Protein AF-A0A6G1X5W9-F1 (afdb_monomer_lite)

pLDDT: mean 88.45, std 8.63, range [54.12, 96.0]

Radius of gyration: 13.19 Å; chains: 1; bounding box: 33×19×36 Å

Sequence (81 aa):
MTNQQFQEAINSVHDAERAVLDAQGNTDPEHYQQAQQHLFRAQKLLNELEHNHHSGNEEETRQLQHARELLKHLLEAQNSI

Organism: NCBI:txid1229268

Structure (mmCIF, N/CA/C/O backbone):
data_AF-A0A6G1X5W9-F1
#
_entry.id   AF-A0A6G1X5W9-F1
#
loop_
_atom_site.group_PDB
_atom_site.id
_atom_site.type_symbol
_atom_site.label_atom_id
_atom_site.label_alt_id
_atom_site.label_comp_id
_atom_site.label_asym_id
_atom_site.label_entity_id
_atom_site.label_seq_id
_atom_site.pdbx_PDB_ins_code
_atom_site.Cartn_x
_atom_site.Cartn_y
_atom_site.Cartn_z
_atom_site.occupancy
_atom_site.B_iso_or_equiv
_atom_site.auth_seq_id
_atom_site.auth_comp_id
_atom_site.auth_asym_id
_atom_site.auth_atom_id
_atom_site.pdbx_PDB_model_num
ATOM 1 N N . MET A 1 1 ? -16.324 7.121 11.431 1.00 54.12 1 MET A N 1
ATOM 2 C CA . MET A 1 1 ? -15.608 6.706 10.206 1.00 54.12 1 MET A CA 1
ATOM 3 C C . MET A 1 1 ? -16.246 5.449 9.687 1.00 54.12 1 MET A C 1
ATOM 5 O O . MET A 1 1 ? -16.607 4.596 10.488 1.00 54.12 1 MET A O 1
ATOM 9 N N . THR A 1 2 ? -16.488 5.383 8.387 1.00 61.44 2 THR A N 1
ATOM 10 C CA . THR A 1 2 ? -17.161 4.251 7.751 1.00 61.44 2 THR A CA 1
ATOM 11 C C . THR A 1 2 ? -16.139 3.171 7.411 1.00 61.44 2 THR A C 1
ATOM 13 O O . THR A 1 2 ? -15.056 3.479 6.923 1.00 61.44 2 THR A O 1
ATOM 16 N N . ASN A 1 3 ? -16.519 1.909 7.618 1.00 74.31 3 ASN A N 1
ATOM 17 C CA . ASN A 1 3 ? -15.796 0.695 7.205 1.00 74.31 3 ASN A CA 1
ATOM 18 C C . ASN A 1 3 ? -15.215 0.804 5.769 1.00 74.31 3 ASN A C 1
ATOM 20 O O . ASN A 1 3 ? -14.129 0.324 5.475 1.00 74.31 3 ASN A O 1
ATOM 24 N N . GLN A 1 4 ? -15.871 1.576 4.899 1.00 83.19 4 GLN A N 1
ATOM 25 C CA . GLN A 1 4 ? -15.399 1.899 3.554 1.00 83.19 4 GLN A CA 1
ATOM 26 C C . GLN A 1 4 ? -13.985 2.511 3.488 1.00 83.19 4 GLN A C 1
ATOM 28 O O . GLN A 1 4 ? -13.219 2.117 2.618 1.00 83.19 4 GLN A O 1
ATOM 33 N N . GLN A 1 5 ? -13.614 3.438 4.383 1.00 85.31 5 GLN A N 1
ATOM 34 C CA . GLN A 1 5 ? -12.270 4.046 4.371 1.00 85.31 5 GLN A CA 1
ATOM 35 C C . GLN A 1 5 ? -11.195 3.045 4.807 1.00 85.31 5 GLN A C 1
ATOM 37 O O . GLN A 1 5 ? -10.093 3.037 4.266 1.00 85.31 5 GLN A O 1
ATOM 42 N N . PHE A 1 6 ? -11.536 2.184 5.770 1.00 88.56 6 PHE A N 1
ATOM 43 C CA . PHE A 1 6 ? -10.674 1.091 6.205 1.00 88.56 6 PHE A CA 1
ATOM 44 C C . PHE A 1 6 ? -10.425 0.119 5.048 1.00 88.56 6 PHE A C 1
ATOM 46 O O . PHE A 1 6 ? -9.279 -0.101 4.661 1.00 88.56 6 PHE A O 1
ATOM 53 N N . GLN A 1 7 ? -11.496 -0.374 4.423 1.00 91.25 7 GLN A N 1
ATOM 54 C CA . GLN A 1 7 ? -11.392 -1.291 3.293 1.00 91.25 7 GLN A CA 1
ATOM 55 C C . GLN A 1 7 ? -10.640 -0.669 2.109 1.00 91.25 7 GLN A C 1
ATOM 57 O O . GLN A 1 7 ? -9.863 -1.358 1.452 1.00 91.25 7 GLN A O 1
ATOM 62 N N . GLU A 1 8 ? -10.836 0.624 1.837 1.00 92.00 8 GLU A N 1
ATOM 63 C CA . GLU A 1 8 ? -10.107 1.323 0.777 1.00 92.00 8 GLU A CA 1
ATOM 64 C C . GLU A 1 8 ? -8.598 1.356 1.047 1.00 92.00 8 GLU A C 1
ATOM 66 O O . GLU A 1 8 ? -7.814 1.082 0.138 1.00 92.00 8 GLU A O 1
ATOM 71 N N . ALA A 1 9 ? -8.178 1.632 2.284 1.00 92.38 9 ALA A N 1
ATOM 72 C CA . ALA A 1 9 ? -6.761 1.633 2.631 1.00 92.38 9 ALA A CA 1
ATOM 73 C C . ALA A 1 9 ? -6.137 0.238 2.496 1.00 92.38 9 ALA A C 1
ATOM 75 O O . ALA A 1 9 ? -5.066 0.108 1.905 1.00 92.38 9 ALA A O 1
ATOM 76 N N . ILE A 1 10 ? -6.823 -0.804 2.980 1.00 94.00 10 ILE A N 1
ATOM 77 C CA . ILE A 1 10 ? -6.357 -2.193 2.857 1.00 94.00 10 ILE A CA 1
ATOM 78 C C . ILE A 1 10 ? -6.245 -2.599 1.383 1.00 94.00 10 ILE A C 1
ATOM 80 O O . ILE A 1 10 ? -5.209 -3.105 0.955 1.00 94.00 10 ILE A O 1
ATOM 84 N N . ASN A 1 11 ? -7.271 -2.315 0.579 1.00 95.00 11 ASN A N 1
ATOM 85 C CA . ASN A 1 11 ? -7.246 -2.610 -0.853 1.00 95.00 11 ASN A CA 1
ATOM 86 C C . ASN A 1 11 ? -6.110 -1.860 -1.560 1.00 95.00 11 ASN A C 1
ATOM 88 O O . ASN A 1 11 ? -5.404 -2.451 -2.371 1.00 95.00 11 ASN A O 1
ATOM 92 N N . SER A 1 12 ? -5.877 -0.592 -1.208 1.00 95.56 12 SER A N 1
ATOM 93 C CA . SER A 1 12 ? -4.797 0.193 -1.805 1.00 95.56 12 SER A CA 1
ATOM 94 C C . SER A 1 12 ? -3.410 -0.387 -1.512 1.00 95.56 12 SER A C 1
ATOM 96 O O . SER A 1 12 ? -2.518 -0.225 -2.343 1.00 95.56 12 SER A O 1
ATOM 98 N N . VAL A 1 13 ? -3.208 -1.044 -0.365 1.00 96.00 13 VAL A N 1
ATOM 99 C CA . VAL A 1 13 ? -1.946 -1.737 -0.048 1.00 96.00 13 VAL A CA 1
ATOM 100 C C . VAL A 1 13 ? -1.776 -2.983 -0.917 1.00 96.00 13 VAL A C 1
ATOM 102 O O . VAL A 1 13 ? -0.690 -3.203 -1.445 1.00 96.00 13 VAL A O 1
ATOM 105 N N . HIS A 1 14 ? -2.840 -3.758 -1.139 1.00 95.50 14 HIS A N 1
ATOM 106 C CA . HIS A 1 14 ? -2.795 -4.905 -2.053 1.00 95.50 14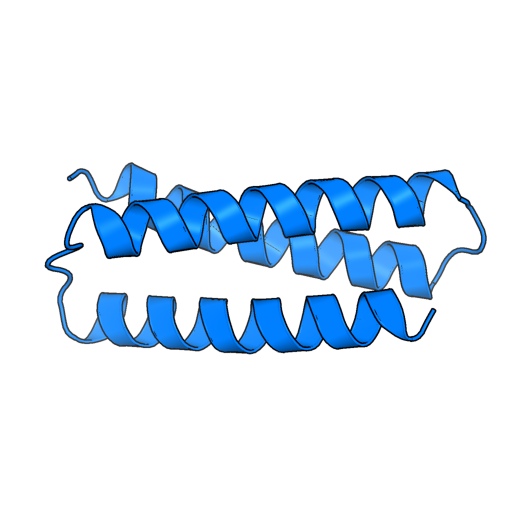 HIS A CA 1
ATOM 107 C C . HIS A 1 14 ? -2.582 -4.496 -3.516 1.00 95.50 14 HIS A C 1
ATOM 109 O O . HIS A 1 14 ? -1.880 -5.182 -4.257 1.00 95.50 14 HIS A O 1
ATOM 115 N N . ASP A 1 15 ? -3.149 -3.367 -3.940 1.00 96.00 15 ASP A N 1
ATOM 116 C CA . ASP A 1 15 ? -2.885 -2.821 -5.272 1.00 96.00 15 ASP A CA 1
ATOM 117 C C . ASP A 1 15 ? -1.413 -2.402 -5.415 1.00 96.00 15 ASP A C 1
ATOM 119 O O . ASP A 1 15 ? -0.798 -2.646 -6.452 1.00 96.00 15 ASP A O 1
ATOM 123 N N . ALA A 1 16 ? -0.824 -1.825 -4.361 1.00 95.88 16 ALA A N 1
ATOM 124 C CA . ALA A 1 16 ? 0.598 -1.494 -4.333 1.00 95.88 16 ALA A CA 1
ATOM 125 C C . ALA A 1 16 ? 1.489 -2.741 -4.378 1.00 95.88 16 ALA A C 1
ATOM 127 O O . ALA A 1 16 ? 2.464 -2.759 -5.121 1.00 95.88 16 ALA A O 1
ATOM 128 N N . GLU A 1 17 ? 1.132 -3.794 -3.643 1.00 95.50 17 GLU A N 1
ATOM 129 C CA . GLU A 1 17 ? 1.829 -5.084 -3.679 1.00 95.50 17 GLU A CA 1
ATOM 130 C C . GLU A 1 17 ? 1.879 -5.654 -5.099 1.00 95.50 17 GLU A C 1
ATOM 132 O O . GLU A 1 17 ? 2.953 -5.990 -5.597 1.00 95.50 17 GLU A O 1
ATOM 137 N N . ARG A 1 18 ? 0.729 -5.702 -5.781 1.00 94.44 18 ARG A N 1
ATOM 138 C CA . ARG A 1 18 ? 0.646 -6.185 -7.166 1.00 94.44 18 ARG A CA 1
ATOM 139 C C . ARG A 1 18 ? 1.503 -5.352 -8.109 1.00 94.44 18 ARG A C 1
ATOM 141 O O . ARG A 1 18 ? 2.283 -5.915 -8.865 1.00 94.44 18 ARG A O 1
ATOM 148 N N . ALA A 1 19 ? 1.405 -4.027 -8.020 1.00 93.56 19 ALA A N 1
ATOM 149 C CA . ALA A 1 19 ? 2.167 -3.140 -8.888 1.00 93.56 19 ALA A CA 1
ATOM 150 C C . ALA A 1 19 ? 3.689 -3.280 -8.683 1.00 93.56 19 ALA A C 1
ATOM 152 O O . ALA A 1 19 ? 4.434 -3.256 -9.659 1.00 93.56 19 ALA A O 1
ATOM 153 N N . VAL A 1 20 ? 4.158 -3.470 -7.443 1.00 92.38 20 VAL A N 1
ATOM 154 C CA . VAL A 1 20 ? 5.582 -3.722 -7.151 1.00 92.38 20 VAL A CA 1
ATOM 155 C C . VAL A 1 20 ? 6.036 -5.067 -7.719 1.00 92.38 20 VAL A C 1
ATOM 157 O O . VAL A 1 20 ? 7.103 -5.138 -8.323 1.00 92.38 20 VAL A O 1
ATOM 160 N N . LEU A 1 21 ? 5.236 -6.128 -7.572 1.00 91.81 21 LEU A N 1
ATOM 161 C CA . LEU A 1 21 ? 5.552 -7.440 -8.149 1.00 91.81 21 LEU A CA 1
ATOM 162 C C . LEU A 1 21 ? 5.620 -7.384 -9.681 1.00 91.81 21 LEU A C 1
ATOM 164 O O . LEU A 1 21 ? 6.549 -7.931 -10.278 1.00 91.81 21 LEU A O 1
ATOM 168 N N . ASP A 1 22 ? 4.683 -6.675 -10.309 1.00 90.56 22 ASP A N 1
ATOM 169 C CA . ASP A 1 22 ? 4.684 -6.458 -11.754 1.00 90.56 22 ASP A CA 1
ATOM 170 C C . ASP A 1 22 ? 5.919 -5.651 -12.189 1.00 90.56 22 ASP A C 1
ATOM 172 O O . ASP A 1 22 ? 6.555 -5.992 -13.185 1.00 90.56 22 ASP A O 1
ATOM 176 N N . ALA A 1 23 ? 6.319 -4.629 -11.426 1.00 89.50 23 ALA A N 1
ATOM 177 C CA . ALA A 1 23 ? 7.522 -3.843 -11.702 1.00 89.50 23 ALA A CA 1
ATOM 178 C C . ALA A 1 23 ? 8.822 -4.646 -11.524 1.00 89.50 23 ALA A C 1
ATOM 180 O O . ALA A 1 23 ? 9.772 -4.436 -12.266 1.00 89.50 23 ALA A O 1
ATOM 181 N N . GLN A 1 24 ? 8.882 -5.598 -10.589 1.00 85.88 24 GLN A N 1
ATOM 182 C CA . GLN A 1 24 ? 10.049 -6.478 -10.428 1.00 85.88 24 GLN A CA 1
ATOM 183 C C . GLN A 1 24 ? 10.222 -7.450 -11.601 1.00 85.88 24 GLN A C 1
ATOM 185 O O . GLN A 1 24 ? 11.346 -7.821 -11.943 1.00 85.88 24 GLN A O 1
ATOM 190 N N . GLY A 1 25 ? 9.113 -7.884 -12.204 1.00 84.69 25 GLY A N 1
ATOM 191 C CA . GLY A 1 25 ? 9.112 -8.806 -13.339 1.00 84.69 25 GLY A CA 1
ATOM 192 C C . GLY A 1 25 ? 9.319 -8.140 -14.702 1.00 84.69 25 GLY A C 1
ATOM 193 O O . GLY A 1 25 ? 9.552 -8.851 -15.680 1.00 84.69 25 GLY A O 1
ATOM 194 N N . ASN A 1 26 ? 9.241 -6.807 -14.783 1.00 78.94 26 ASN A N 1
ATOM 195 C CA . ASN A 1 26 ? 9.261 -6.060 -16.038 1.00 78.94 26 ASN A CA 1
ATOM 196 C C . ASN A 1 26 ? 10.298 -4.931 -16.012 1.00 78.94 26 ASN A C 1
ATOM 198 O O . ASN A 1 26 ? 10.391 -4.168 -15.064 1.00 78.94 26 ASN A O 1
ATOM 202 N N . THR A 1 27 ? 11.042 -4.760 -17.103 1.00 78.62 27 THR A N 1
ATOM 203 C CA . THR A 1 27 ? 12.024 -3.671 -17.252 1.00 78.62 27 THR A CA 1
ATOM 204 C C . THR A 1 27 ? 11.416 -2.362 -17.762 1.00 78.62 27 THR A C 1
ATOM 206 O O . THR A 1 27 ? 12.154 -1.418 -18.050 1.00 78.62 27 THR A O 1
ATOM 209 N N . ASP A 1 28 ? 10.088 -2.298 -17.900 1.00 87.69 28 ASP A N 1
ATOM 210 C CA . ASP A 1 28 ? 9.390 -1.106 -18.374 1.00 87.69 28 ASP A CA 1
ATOM 211 C C . ASP A 1 28 ? 9.326 -0.029 -17.270 1.00 87.69 28 ASP A C 1
ATOM 213 O O . ASP A 1 28 ? 8.766 -0.280 -16.194 1.00 87.69 28 ASP A O 1
ATOM 217 N N . PRO A 1 29 ? 9.854 1.185 -17.518 1.00 86.00 29 PRO A N 1
ATOM 218 C CA . PRO A 1 29 ? 9.753 2.304 -16.587 1.00 86.00 29 PRO A CA 1
ATOM 219 C C . PRO A 1 29 ? 8.316 2.666 -16.182 1.00 86.00 29 PRO A C 1
ATOM 221 O O . PRO A 1 29 ? 8.120 3.212 -15.094 1.00 86.00 29 PRO A O 1
ATOM 224 N N . GLU A 1 30 ? 7.312 2.377 -17.018 1.00 90.88 30 GLU A N 1
ATOM 225 C CA . GLU A 1 30 ? 5.907 2.654 -16.702 1.00 90.88 30 GLU A CA 1
ATOM 226 C C . GLU A 1 30 ? 5.421 1.831 -15.501 1.00 90.88 30 GLU A C 1
ATOM 228 O O . GLU A 1 30 ? 4.751 2.371 -14.617 1.00 90.88 30 GLU A O 1
ATOM 233 N N . HIS A 1 31 ? 5.832 0.563 -15.395 1.00 89.31 31 HIS A N 1
ATOM 234 C CA . HIS A 1 31 ? 5.476 -0.288 -14.257 1.00 89.31 31 HIS A CA 1
ATOM 235 C C . HIS A 1 31 ? 6.117 0.201 -12.956 1.00 89.31 31 HIS A C 1
ATOM 237 O O . HIS A 1 31 ? 5.456 0.234 -11.917 1.00 89.31 31 HIS A O 1
ATOM 243 N N . TYR A 1 32 ? 7.368 0.669 -13.013 1.00 88.25 32 TYR A N 1
ATOM 244 C CA . TYR A 1 32 ? 8.038 1.262 -11.854 1.00 88.25 32 TYR A CA 1
ATOM 245 C C . TYR A 1 32 ? 7.314 2.530 -11.370 1.00 88.25 32 TYR A C 1
ATOM 247 O O . TYR A 1 32 ? 7.061 2.695 -10.174 1.00 88.25 32 TYR A O 1
ATOM 255 N N . GLN A 1 33 ? 6.931 3.421 -12.292 1.00 91.25 33 GLN A N 1
ATOM 256 C CA . GLN A 1 33 ? 6.177 4.629 -11.942 1.00 91.25 33 GLN A CA 1
ATOM 257 C C . GLN A 1 33 ? 4.793 4.299 -11.382 1.00 91.25 33 GLN A C 1
ATOM 259 O O . GLN A 1 33 ? 4.359 4.916 -10.407 1.00 91.25 33 GLN A O 1
ATOM 264 N N . GLN A 1 34 ? 4.108 3.315 -11.963 1.00 92.81 34 GLN A N 1
ATOM 265 C CA . GLN A 1 34 ? 2.812 2.858 -11.480 1.00 92.81 34 GLN A CA 1
ATOM 266 C C . GLN A 1 34 ? 2.918 2.309 -10.049 1.00 92.81 34 GLN A C 1
ATOM 268 O O . GLN A 1 34 ? 2.145 2.720 -9.180 1.00 92.81 34 GLN A O 1
ATOM 273 N N . ALA A 1 35 ? 3.909 1.459 -9.767 1.00 93.31 35 ALA A N 1
ATOM 274 C CA . ALA A 1 35 ? 4.176 0.954 -8.421 1.00 93.31 35 ALA A CA 1
ATOM 275 C C . ALA A 1 35 ? 4.388 2.094 -7.415 1.00 93.31 35 ALA A C 1
ATOM 277 O O . ALA A 1 35 ? 3.750 2.120 -6.360 1.00 93.31 35 ALA A O 1
ATOM 278 N N . GLN A 1 36 ? 5.184 3.105 -7.775 1.00 93.25 36 GLN A N 1
ATOM 279 C CA . GLN A 1 36 ? 5.415 4.274 -6.924 1.00 93.25 36 GLN A CA 1
ATOM 280 C C . GLN A 1 36 ? 4.123 5.052 -6.615 1.00 93.25 36 GLN A C 1
ATOM 282 O O . GLN A 1 36 ? 3.912 5.478 -5.475 1.00 93.25 36 GLN A O 1
ATOM 287 N N . GLN A 1 37 ? 3.230 5.211 -7.596 1.00 95.25 37 GLN A N 1
ATOM 288 C CA . GLN A 1 37 ? 1.939 5.877 -7.393 1.00 95.25 37 GLN A CA 1
ATOM 289 C C . GLN A 1 37 ? 1.034 5.096 -6.434 1.00 95.25 37 GLN A C 1
ATOM 291 O O . GLN A 1 37 ? 0.432 5.692 -5.534 1.00 95.25 37 GLN A O 1
ATOM 296 N N . HIS A 1 38 ? 0.956 3.770 -6.586 1.00 96.00 38 HIS A N 1
ATOM 297 C CA . HIS A 1 38 ? 0.166 2.931 -5.685 1.00 96.00 38 HIS A CA 1
ATOM 298 C C . HIS A 1 38 ? 0.727 2.937 -4.258 1.00 96.00 38 HIS A C 1
ATOM 300 O O . HIS A 1 38 ? -0.047 3.080 -3.311 1.00 96.00 38 HIS A O 1
ATOM 306 N N . LEU A 1 39 ? 2.054 2.875 -4.096 1.00 95.69 39 LEU A N 1
ATOM 307 C CA . LEU A 1 39 ? 2.714 2.964 -2.788 1.00 95.69 39 LEU A CA 1
ATOM 308 C C . LEU A 1 39 ? 2.414 4.293 -2.090 1.00 95.69 39 LEU A C 1
ATOM 310 O O . LEU A 1 39 ? 2.042 4.308 -0.915 1.00 95.69 39 LEU A O 1
ATOM 314 N N . PHE A 1 40 ? 2.506 5.411 -2.816 1.00 95.94 40 PHE A N 1
ATOM 315 C CA . PHE A 1 40 ? 2.192 6.728 -2.264 1.00 95.94 40 PHE A CA 1
ATOM 316 C C . PHE A 1 40 ? 0.719 6.841 -1.849 1.00 95.94 40 PHE A C 1
ATOM 318 O O . PHE A 1 40 ? 0.409 7.349 -0.767 1.00 95.94 40 PHE A O 1
ATOM 325 N N . ARG A 1 41 ? -0.201 6.332 -2.679 1.00 95.81 41 ARG A N 1
ATOM 326 C CA . ARG A 1 41 ? -1.633 6.314 -2.357 1.00 95.81 41 ARG A CA 1
ATOM 327 C C . ARG A 1 41 ? -1.916 5.481 -1.107 1.00 95.81 41 ARG A C 1
ATOM 329 O O . ARG A 1 41 ? -2.606 5.967 -0.211 1.00 95.81 41 ARG A O 1
ATOM 336 N N . ALA A 1 42 ? -1.363 4.273 -1.029 1.00 95.19 42 ALA A N 1
ATOM 337 C CA . ALA A 1 42 ? -1.531 3.380 0.112 1.00 95.19 42 ALA A CA 1
ATOM 338 C C . ALA A 1 42 ? -1.011 4.026 1.404 1.00 95.19 42 ALA A C 1
ATOM 340 O O . ALA A 1 42 ? -1.705 4.035 2.421 1.00 95.19 42 ALA A O 1
ATOM 341 N N . GLN A 1 43 ? 0.168 4.654 1.345 1.00 95.44 43 GLN A N 1
ATOM 342 C CA . GLN A 1 43 ? 0.744 5.367 2.483 1.00 95.44 43 GLN A CA 1
ATOM 343 C C . GLN A 1 43 ? -0.148 6.510 2.965 1.00 95.44 43 GLN A C 1
ATOM 345 O O . GLN A 1 43 ? -0.375 6.657 4.166 1.00 95.44 43 GLN A O 1
ATOM 350 N N . LYS A 1 44 ? -0.685 7.303 2.034 1.00 94.88 44 LYS A N 1
ATOM 351 C CA . LYS A 1 44 ? -1.588 8.405 2.365 1.00 94.88 44 LYS A CA 1
ATOM 352 C C . LYS A 1 44 ? -2.846 7.905 3.082 1.00 94.88 44 LYS A C 1
ATOM 354 O O . LYS A 1 44 ? -3.188 8.447 4.128 1.00 94.88 44 LYS A O 1
ATOM 359 N N . LEU A 1 45 ? -3.492 6.862 2.559 1.00 93.31 45 LEU A N 1
ATOM 360 C CA . LEU A 1 45 ? -4.731 6.319 3.128 1.00 93.31 45 LEU A CA 1
ATOM 361 C C . LEU A 1 45 ? -4.5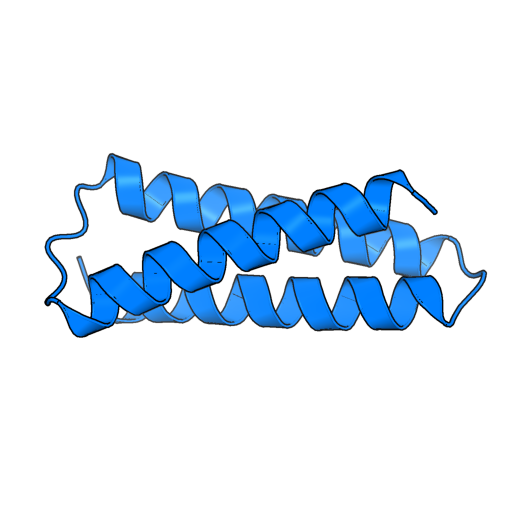23 5.712 4.524 1.00 93.31 45 LEU A C 1
ATOM 363 O O . LEU A 1 45 ? -5.337 5.938 5.418 1.00 93.31 45 LEU A O 1
ATOM 367 N N . LEU A 1 46 ? -3.416 4.996 4.746 1.00 91.75 46 LEU A N 1
ATOM 368 C CA . LEU A 1 46 ? -3.089 4.465 6.075 1.00 91.75 46 LEU A CA 1
ATOM 369 C C . LEU A 1 46 ? -2.817 5.586 7.088 1.00 91.75 46 LEU A C 1
ATOM 371 O O . LEU A 1 46 ? -3.321 5.527 8.209 1.00 91.75 46 LEU A O 1
ATOM 375 N N . ASN A 1 47 ? -2.084 6.629 6.689 1.00 91.19 47 ASN A N 1
ATOM 376 C CA . ASN A 1 47 ? -1.825 7.785 7.551 1.00 91.19 47 ASN A CA 1
ATOM 377 C C . ASN A 1 47 ? -3.117 8.548 7.884 1.00 91.19 47 ASN A C 1
ATOM 379 O O . ASN A 1 47 ? -3.297 9.004 9.013 1.00 91.19 47 ASN A O 1
ATOM 383 N N . GLU A 1 48 ? -4.036 8.676 6.923 1.00 89.94 48 GLU A N 1
ATOM 384 C CA . GLU A 1 48 ? -5.352 9.274 7.156 1.00 89.94 48 GLU A CA 1
ATOM 385 C C . GLU A 1 48 ? -6.173 8.452 8.157 1.00 89.94 48 GLU A C 1
ATOM 387 O O . GLU A 1 48 ? -6.821 9.038 9.021 1.00 89.94 48 GLU A O 1
ATOM 392 N N . LEU A 1 49 ? -6.130 7.116 8.106 1.00 87.25 49 LEU A N 1
ATOM 393 C CA . LEU A 1 49 ? -6.818 6.269 9.089 1.00 87.25 49 LEU A CA 1
ATOM 394 C C . LEU A 1 49 ? -6.264 6.433 10.506 1.00 87.25 49 LEU A C 1
ATOM 396 O O . LEU A 1 49 ? -7.035 6.457 11.468 1.00 87.25 49 LEU A O 1
ATOM 400 N N . GLU A 1 50 ? -4.948 6.580 10.644 1.00 83.06 50 GLU A N 1
ATOM 401 C CA . GLU A 1 50 ? -4.328 6.845 11.942 1.00 83.06 50 GLU A CA 1
ATOM 402 C C . GLU A 1 50 ? -4.683 8.221 12.490 1.00 83.06 50 GLU A C 1
ATOM 404 O O . GLU A 1 50 ? -5.082 8.342 13.647 1.00 83.06 50 GLU A O 1
ATOM 409 N N . HIS A 1 51 ? -4.555 9.261 11.661 1.00 83.56 51 HIS A N 1
ATOM 410 C CA . HIS A 1 51 ? -4.797 10.639 12.083 1.00 83.56 51 HIS A CA 1
ATOM 411 C C . HIS A 1 51 ? -6.255 10.863 12.485 1.00 83.56 51 HIS A C 1
ATOM 413 O O . HIS A 1 51 ? -6.566 11.645 13.379 1.00 83.56 51 HIS A O 1
ATOM 419 N N . ASN A 1 52 ? -7.156 10.125 11.847 1.00 82.38 52 ASN A N 1
ATOM 420 C CA . ASN A 1 52 ? -8.572 10.148 12.141 1.00 82.38 52 ASN A CA 1
ATOM 421 C C . ASN A 1 52 ? -8.944 9.258 13.353 1.00 82.38 52 ASN A C 1
ATOM 423 O O . ASN A 1 52 ? -10.116 9.127 13.677 1.00 82.38 52 ASN A O 1
ATOM 427 N N . HIS A 1 53 ? -7.987 8.685 14.092 1.00 66.69 53 HIS A N 1
ATOM 428 C CA . HIS A 1 53 ? -8.269 7.834 15.256 1.00 66.69 53 HIS A CA 1
ATOM 429 C C . HIS A 1 53 ? -9.263 6.709 14.926 1.00 66.69 53 HIS A C 1
ATOM 431 O O . HIS A 1 53 ? -10.301 6.565 15.586 1.00 66.69 53 HIS A O 1
ATOM 437 N N . HIS A 1 54 ? -8.963 5.911 13.892 1.00 67.88 54 HIS A N 1
ATOM 438 C CA . HIS A 1 54 ? -9.730 4.702 13.603 1.00 67.88 54 HIS A CA 1
ATOM 439 C C . HIS A 1 54 ? -9.880 3.859 14.882 1.00 67.88 54 HIS A C 1
ATOM 441 O O . HIS A 1 54 ? -8.937 3.235 15.361 1.00 67.88 54 HIS A O 1
ATOM 447 N N . SER A 1 55 ? -11.083 3.882 15.454 1.00 65.44 55 SER A N 1
ATOM 448 C CA . SER A 1 55 ? -11.454 3.126 16.650 1.00 65.44 55 SER A CA 1
ATOM 449 C C . SER A 1 55 ? -11.992 1.771 16.207 1.00 65.44 55 SER A C 1
ATOM 451 O O . SER A 1 55 ? -13.168 1.465 16.400 1.00 65.44 55 SER A O 1
ATOM 453 N N . GLY A 1 56 ? -11.146 1.031 15.491 1.00 72.94 56 GLY A N 1
ATOM 454 C CA . GLY A 1 56 ? -11.463 -0.302 15.006 1.00 72.94 56 GLY A CA 1
ATOM 455 C C . GLY A 1 56 ? -1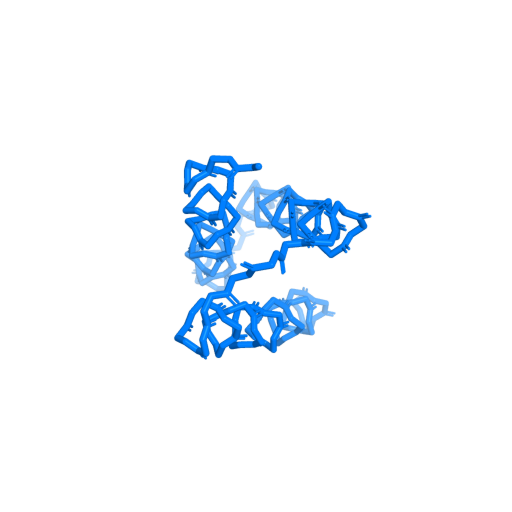1.481 -1.320 16.137 1.00 72.94 56 GLY A C 1
ATOM 456 O O . GLY A 1 56 ? -10.925 -1.100 17.215 1.00 72.94 56 GLY A O 1
ATOM 457 N N . ASN A 1 57 ? -12.111 -2.460 15.890 1.00 85.75 57 ASN A N 1
ATOM 458 C CA . ASN A 1 57 ? -11.986 -3.614 16.774 1.00 85.75 57 ASN A CA 1
ATOM 459 C C . ASN A 1 57 ? -10.553 -4.207 16.719 1.00 85.75 57 ASN A C 1
ATOM 461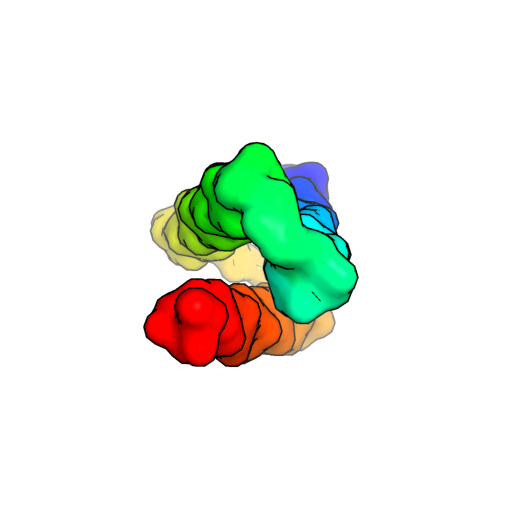 O O . ASN A 1 57 ? -9.686 -3.767 15.957 1.00 85.75 57 ASN A O 1
ATOM 465 N N . GLU A 1 58 ? -10.274 -5.217 17.546 1.00 86.56 58 GLU A N 1
ATOM 466 C CA . GLU A 1 58 ? -8.951 -5.862 17.597 1.00 86.56 58 GLU A CA 1
ATOM 467 C C . GLU A 1 58 ? -8.519 -6.498 16.265 1.00 86.56 58 GLU A C 1
ATOM 469 O O . GLU A 1 58 ? -7.323 -6.638 16.006 1.00 86.56 58 GLU A O 1
ATOM 474 N N . GLU A 1 59 ? -9.472 -6.915 15.432 1.00 87.31 59 GLU A N 1
ATOM 475 C CA . GLU A 1 59 ? -9.202 -7.498 14.118 1.00 87.31 59 GLU A CA 1
ATOM 476 C C . GLU A 1 59 ? -8.809 -6.408 13.112 1.00 87.31 59 GLU A C 1
ATOM 478 O O . GLU A 1 59 ? -7.771 -6.515 12.465 1.00 87.31 59 GLU A O 1
ATOM 483 N N . GLU A 1 60 ? -9.557 -5.305 13.055 1.00 87.12 60 GLU A N 1
ATOM 484 C CA . GLU A 1 60 ? -9.229 -4.141 12.219 1.00 87.12 60 GLU A CA 1
ATOM 485 C C . GLU A 1 60 ? -7.874 -3.534 12.613 1.00 87.12 60 GLU A C 1
ATOM 487 O O . GLU A 1 60 ? -7.066 -3.181 11.755 1.00 87.12 60 GLU A O 1
ATOM 492 N N . THR A 1 61 ? -7.570 -3.494 13.914 1.00 87.56 61 THR A N 1
ATOM 493 C CA . THR A 1 61 ? -6.264 -3.044 14.420 1.00 87.56 61 THR A CA 1
ATOM 494 C C . THR A 1 61 ? -5.130 -3.947 13.932 1.00 87.56 61 THR A C 1
ATOM 496 O O . THR A 1 61 ? -4.094 -3.451 13.484 1.00 87.56 61 THR A O 1
ATOM 499 N N . ARG A 1 62 ? -5.319 -5.272 13.980 1.00 90.25 62 ARG A N 1
ATOM 500 C CA . ARG A 1 62 ? -4.336 -6.245 13.479 1.00 90.25 62 ARG A CA 1
ATOM 501 C C . ARG A 1 62 ? -4.131 -6.124 11.974 1.00 90.25 62 ARG A C 1
ATOM 503 O O . ARG A 1 62 ? -2.991 -6.094 11.517 1.00 90.25 62 ARG A O 1
ATOM 510 N N . GLN A 1 63 ? -5.212 -6.010 11.213 1.00 90.69 63 GLN A N 1
ATOM 511 C CA . GLN A 1 63 ? -5.153 -5.838 9.763 1.00 90.69 63 GLN A CA 1
ATOM 512 C C . GLN A 1 63 ? -4.457 -4.531 9.375 1.00 90.69 63 GLN A C 1
ATOM 514 O O . GLN A 1 63 ? -3.629 -4.529 8.466 1.00 90.69 63 GLN A O 1
ATOM 519 N N . LEU A 1 64 ? -4.713 -3.441 10.103 1.00 90.00 64 LEU A N 1
ATOM 520 C CA . LEU A 1 64 ? -4.038 -2.165 9.881 1.00 90.00 64 LEU A CA 1
ATOM 521 C C . LEU A 1 64 ? -2.532 -2.266 10.157 1.00 90.00 64 LEU A C 1
ATOM 523 O O . LEU A 1 64 ? -1.727 -1.773 9.371 1.00 90.00 64 LEU A O 1
ATOM 527 N N . GLN A 1 65 ? -2.136 -2.924 11.249 1.00 91.25 65 GLN A N 1
ATOM 528 C CA . GLN A 1 65 ? -0.722 -3.164 11.556 1.00 91.25 65 GLN A CA 1
ATOM 529 C C . GLN A 1 65 ? -0.045 -4.006 10.471 1.00 91.25 65 GLN A C 1
ATOM 531 O O . GLN A 1 65 ? 1.024 -3.637 9.990 1.00 91.25 65 GLN A O 1
ATOM 536 N N . HIS A 1 66 ? -0.693 -5.088 10.037 1.00 93.62 66 HIS A N 1
ATOM 537 C CA . HIS A 1 66 ? -0.192 -5.937 8.961 1.00 93.62 66 HIS A CA 1
ATOM 538 C C . HIS A 1 66 ? -0.021 -5.159 7.648 1.00 93.62 66 HIS A C 1
ATOM 540 O O . HIS A 1 66 ? 1.030 -5.231 7.017 1.00 93.62 66 HIS A O 1
ATOM 546 N N . ALA A 1 67 ? -1.020 -4.361 7.263 1.00 94.38 67 ALA A N 1
ATOM 547 C CA . ALA A 1 67 ? -0.978 -3.542 6.056 1.00 94.38 67 ALA A CA 1
ATOM 548 C C . ALA A 1 67 ? 0.167 -2.513 6.080 1.00 94.38 67 ALA A C 1
ATOM 550 O O . ALA A 1 67 ? 0.782 -2.243 5.050 1.00 94.38 67 ALA A O 1
ATOM 551 N N . ARG A 1 68 ? 0.497 -1.966 7.256 1.00 93.31 68 ARG A N 1
ATOM 552 C CA . ARG A 1 68 ? 1.629 -1.042 7.426 1.00 93.31 68 ARG A CA 1
ATOM 553 C C . ARG A 1 68 ? 2.976 -1.734 7.307 1.00 93.31 68 ARG A C 1
ATOM 555 O O . ARG A 1 68 ? 3.859 -1.196 6.644 1.00 93.31 68 ARG A O 1
ATOM 562 N N . GLU A 1 69 ? 3.126 -2.903 7.922 1.00 95.81 69 GLU A N 1
ATOM 563 C CA . GLU A 1 69 ? 4.362 -3.681 7.805 1.00 95.81 69 GLU A CA 1
ATOM 564 C C . GLU A 1 69 ? 4.592 -4.107 6.350 1.00 95.81 69 GLU A C 1
ATOM 566 O O . GLU A 1 69 ? 5.686 -3.938 5.815 1.00 95.81 69 GLU A O 1
ATOM 571 N N . LEU A 1 70 ? 3.535 -4.557 5.667 1.00 95.38 70 LEU A N 1
ATOM 572 C CA . LEU A 1 70 ? 3.594 -4.881 4.245 1.00 95.38 70 LEU A CA 1
ATOM 573 C C . LEU A 1 70 ? 4.001 -3.664 3.407 1.00 95.38 70 LEU A C 1
ATOM 575 O O . LEU A 1 70 ? 4.944 -3.750 2.628 1.00 95.38 70 LEU A O 1
ATOM 579 N N . LEU A 1 71 ? 3.351 -2.511 3.596 1.00 95.56 71 LEU A N 1
ATOM 580 C CA . LEU A 1 71 ? 3.698 -1.291 2.865 1.00 95.56 71 LEU A CA 1
ATOM 581 C C . LEU A 1 71 ? 5.165 -0.885 3.073 1.00 95.56 71 LEU A C 1
ATOM 583 O O . LEU A 1 71 ? 5.824 -0.456 2.127 1.00 95.56 71 LEU A O 1
ATOM 587 N N . LYS A 1 72 ? 5.687 -1.030 4.295 1.00 95.12 72 LYS A N 1
ATOM 588 C CA . LYS A 1 72 ? 7.098 -0.773 4.594 1.00 95.12 72 LYS A CA 1
ATOM 589 C C . LYS A 1 72 ? 8.011 -1.691 3.777 1.00 95.12 72 LYS A C 1
ATOM 591 O O . LYS A 1 72 ? 8.910 -1.185 3.110 1.00 95.12 72 LYS A O 1
ATOM 596 N N . HIS A 1 73 ? 7.745 -2.997 3.758 1.00 95.00 73 HIS A N 1
ATOM 597 C CA . HIS A 1 73 ? 8.514 -3.940 2.939 1.00 95.00 73 HIS A CA 1
ATOM 598 C C . HIS A 1 73 ? 8.427 -3.623 1.443 1.00 95.00 73 HIS A C 1
ATOM 600 O O . HIS A 1 73 ? 9.426 -3.718 0.737 1.00 95.00 73 HIS A O 1
ATOM 606 N N . LEU A 1 74 ? 7.260 -3.206 0.949 1.00 94.00 74 LEU A N 1
ATOM 607 C CA . LEU A 1 74 ? 7.091 -2.845 -0.459 1.00 94.00 74 LEU A CA 1
ATOM 608 C C . LEU A 1 74 ? 7.871 -1.578 -0.836 1.00 94.00 74 LEU A C 1
ATOM 610 O O . LEU A 1 74 ? 8.451 -1.520 -1.917 1.00 94.00 74 LEU A O 1
ATOM 614 N N . LEU A 1 75 ? 7.934 -0.582 0.052 1.00 93.06 75 LEU A N 1
ATOM 615 C CA . LEU A 1 75 ? 8.769 0.608 -0.139 1.00 93.06 75 LEU A CA 1
ATOM 616 C C . LEU A 1 75 ? 10.262 0.252 -0.153 1.00 93.06 75 LEU A C 1
ATOM 618 O O . LEU A 1 75 ? 11.010 0.763 -0.984 1.00 93.06 75 LEU A O 1
ATOM 622 N N . GLU A 1 76 ? 10.702 -0.632 0.743 1.00 92.69 76 GLU A N 1
ATOM 623 C CA . GLU A 1 76 ? 12.080 -1.139 0.770 1.00 92.69 76 GLU A CA 1
ATOM 624 C C . GLU A 1 76 ? 12.418 -1.917 -0.512 1.00 92.69 76 GLU A C 1
ATOM 626 O O . GLU A 1 76 ? 13.480 -1.706 -1.103 1.00 92.69 76 GLU A O 1
ATOM 631 N N . ALA A 1 77 ? 11.492 -2.758 -0.978 1.00 89.56 77 ALA A N 1
ATOM 632 C CA . ALA A 1 77 ? 11.629 -3.517 -2.213 1.00 89.56 77 ALA A CA 1
ATOM 633 C C . ALA A 1 77 ? 11.715 -2.596 -3.437 1.00 89.56 77 ALA A C 1
ATOM 635 O O . ALA A 1 77 ? 12.622 -2.757 -4.245 1.00 89.56 77 ALA A O 1
ATOM 636 N N . GLN A 1 78 ? 10.831 -1.598 -3.542 1.00 86.12 78 GLN A N 1
ATOM 637 C CA . GLN A 1 78 ? 10.832 -0.624 -4.637 1.00 86.12 78 GLN A CA 1
ATOM 638 C C . GLN A 1 78 ? 12.140 0.176 -4.700 1.00 86.12 78 GLN A C 1
ATOM 640 O O . GLN A 1 78 ? 12.653 0.415 -5.784 1.00 86.12 78 GLN A O 1
ATOM 645 N N . ASN A 1 79 ? 12.693 0.571 -3.550 1.00 85.31 79 ASN A N 1
ATOM 646 C CA . ASN A 1 79 ? 13.953 1.320 -3.482 1.00 85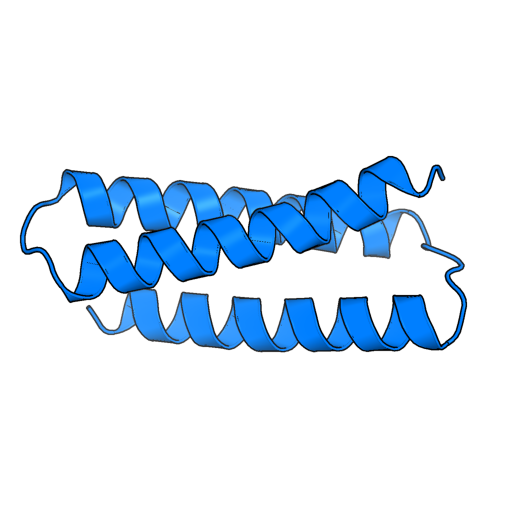.31 79 ASN A CA 1
ATOM 647 C C . ASN A 1 79 ? 15.192 0.473 -3.818 1.00 85.31 79 ASN A C 1
ATOM 649 O O . ASN A 1 79 ? 16.287 1.021 -3.945 1.00 85.31 79 ASN A O 1
ATOM 653 N N . SER A 1 80 ? 15.036 -0.850 -3.887 1.00 81.50 80 SER A N 1
ATOM 654 C CA . SER A 1 80 ? 16.115 -1.797 -4.184 1.00 81.50 80 SER A CA 1
ATOM 655 C C . SER A 1 80 ? 16.168 -2.211 -5.662 1.00 81.50 80 SER A C 1
ATOM 657 O O . SER A 1 80 ? 17.047 -2.995 -6.025 1.00 81.50 80 SER A O 1
ATOM 659 N N . ILE A 1 81 ? 15.233 -1.716 -6.484 1.00 69.12 81 ILE A N 1
ATOM 660 C CA . ILE A 1 81 ? 15.153 -1.896 -7.945 1.00 69.12 81 ILE A CA 1
ATOM 661 C C . ILE A 1 81 ? 15.810 -0.691 -8.622 1.00 69.12 81 ILE A C 1
ATOM 663 O O . ILE A 1 81 ? 16.607 -0.914 -9.560 1.00 69.12 81 ILE A O 1
#

Secondary structure (DSSP, 8-state):
--HHHHHHHHHHHHHHHHHHHHHHH---HHHHHHHHHHHHHHHHHHHHHHHTT----HHHHHHHHHHHHHHHHHHHHHTT-

Foldseek 3Di:
DDVVLLVVLLVLLVQL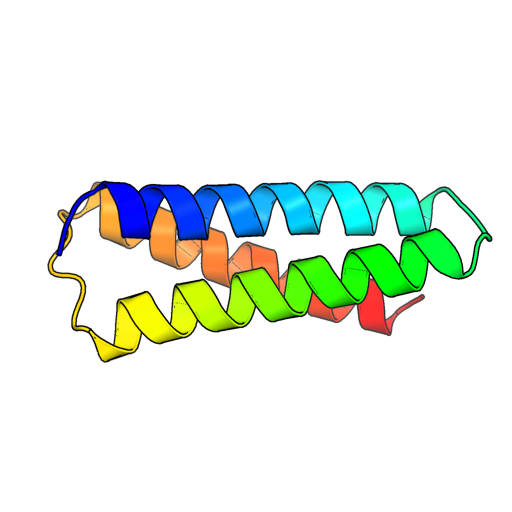VVLLVVVVVDPDVVSLVSSVVSLVVSVVSLVVCVVVPVPDDPVSVVSSVVSVVSSVVSVVSSVVD